Protein AF-A0A7S6S9G5-F1 (afdb_monomer_lite)

Secondary structure (DSSP, 8-state):
--HHHHHHHHHHHHTT-S--BHHHHHHHHHHTT-EEEE-SSSSEEEEE-TT---SSPPEEE--SSTTPBPPHHHHHHHHHHHHHTHHHHHHHT-

Sequence (94 aa):
MTEFEKFLKKLEDLTTSSNASCKEFTNLLIALGFQIENCGSAGHKIARHPAVSLIEYPNYNCGHNKGEAVKRPYIKKLYKFVKQHENAIKEHMK

Structure (mmCIF, N/CA/C/O backbone):
data_AF-A0A7S6S9G5-F1
#
_entry.id   AF-A0A7S6S9G5-F1
#
loop_
_atom_site.group_PDB
_atom_site.id
_atom_site.type_symbol
_atom_site.label_atom_id
_atom_site.label_alt_id
_atom_site.label_comp_id
_atom_site.label_asym_id
_atom_site.label_entity_id
_atom_site.label_seq_id
_atom_site.pdbx_PDB_ins_code
_atom_site.Cartn_x
_atom_site.Cartn_y
_atom_site.Cartn_z
_atom_site.occupancy
_atom_site.B_iso_or_equiv
_atom_site.auth_seq_id
_atom_site.auth_comp_id
_atom_site.auth_asym_id
_atom_site.auth_atom_id
_atom_site.pdbx_PDB_model_num
ATOM 1 N N . MET A 1 1 ? -3.362 3.296 19.447 1.00 68.62 1 MET A N 1
ATOM 2 C CA . MET A 1 1 ? -3.107 3.301 17.996 1.00 68.62 1 MET A CA 1
ATOM 3 C C . MET A 1 1 ? -3.227 1.873 17.491 1.00 68.62 1 MET A C 1
ATOM 5 O O . MET A 1 1 ? -2.434 1.032 17.913 1.00 68.62 1 MET A O 1
ATOM 9 N N . THR A 1 2 ? -4.253 1.591 16.693 1.00 89.69 2 THR A N 1
ATOM 10 C CA . THR A 1 2 ? -4.499 0.271 16.084 1.00 89.69 2 THR A CA 1
ATOM 11 C C . THR A 1 2 ? -3.408 -0.069 15.061 1.00 89.69 2 THR A C 1
ATOM 13 O O . THR A 1 2 ? -2.660 0.812 14.633 1.00 89.69 2 THR A O 1
ATOM 16 N N . GLU A 1 3 ? -3.281 -1.339 14.666 1.00 92.94 3 GLU A N 1
ATOM 17 C CA . GLU A 1 3 ? -2.328 -1.732 13.613 1.00 92.94 3 GLU A CA 1
ATOM 18 C C . GLU A 1 3 ? -2.616 -1.016 12.294 1.00 92.94 3 GLU A C 1
ATOM 20 O O . GLU A 1 3 ? -1.702 -0.461 11.683 1.00 92.94 3 GLU A O 1
ATOM 25 N N . PHE A 1 4 ? -3.896 -0.914 11.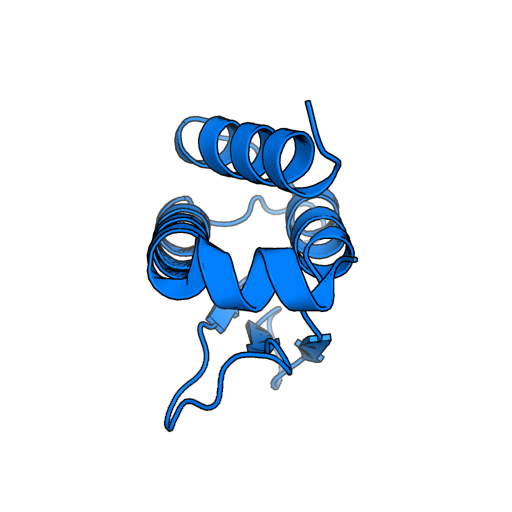927 1.00 93.94 4 PHE A N 1
ATOM 26 C CA . PHE A 1 4 ? -4.332 -0.130 10.778 1.00 93.94 4 PHE A CA 1
ATOM 27 C C . PHE A 1 4 ? -3.816 1.315 10.836 1.00 93.94 4 PHE A C 1
ATOM 29 O O . PHE A 1 4 ? -3.233 1.798 9.871 1.00 93.94 4 PHE A O 1
ATOM 36 N N . GLU A 1 5 ? -3.986 2.011 11.965 1.00 94.62 5 GLU A N 1
ATOM 37 C CA . GLU A 1 5 ? -3.540 3.405 12.110 1.00 94.62 5 GLU A CA 1
ATOM 38 C C . GLU A 1 5 ? -2.020 3.542 11.960 1.00 94.62 5 GLU A C 1
ATOM 40 O O . GLU A 1 5 ? -1.549 4.482 11.318 1.00 94.62 5 GLU A O 1
ATOM 45 N N . LYS A 1 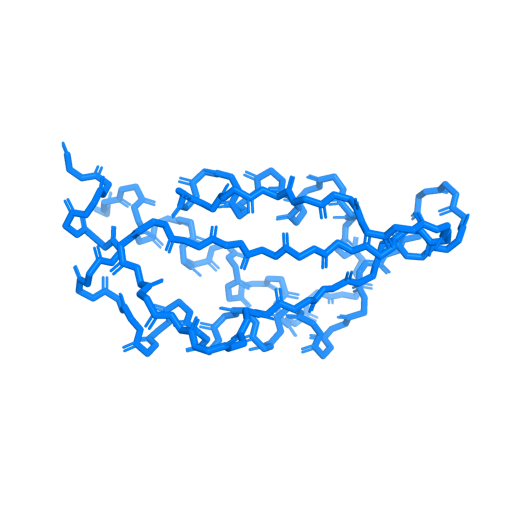6 ? -1.249 2.583 12.491 1.00 95.62 6 LYS A N 1
ATOM 46 C CA . LYS A 1 6 ? 0.213 2.552 12.332 1.00 95.62 6 LYS A CA 1
ATOM 47 C C . LYS A 1 6 ? 0.608 2.388 10.864 1.00 95.62 6 LYS A C 1
ATOM 49 O O . LYS A 1 6 ? 1.479 3.110 10.376 1.00 95.62 6 LYS A O 1
ATOM 54 N N . PHE A 1 7 ? -0.026 1.462 10.147 1.00 96.12 7 PHE A N 1
ATOM 55 C CA . PHE A 1 7 ? 0.288 1.224 8.739 1.00 96.12 7 PHE A CA 1
ATOM 56 C C . PHE A 1 7 ? -0.203 2.347 7.828 1.00 96.12 7 PHE A C 1
ATOM 58 O O . PHE A 1 7 ? 0.523 2.739 6.916 1.00 96.12 7 PHE A O 1
ATOM 65 N N . LEU A 1 8 ? -1.376 2.925 8.100 1.00 95.50 8 LEU A N 1
ATOM 66 C CA . LEU A 1 8 ? -1.875 4.089 7.374 1.00 95.50 8 LEU A CA 1
ATOM 67 C C . LEU A 1 8 ? -0.946 5.293 7.560 1.00 95.50 8 LEU A C 1
ATOM 69 O O . LEU A 1 8 ? -0.617 5.955 6.577 1.00 95.50 8 LEU A O 1
ATOM 73 N N . LYS A 1 9 ? -0.466 5.542 8.787 1.00 95.75 9 LYS A N 1
ATOM 74 C CA . LYS A 1 9 ? 0.523 6.595 9.052 1.00 95.75 9 LYS A CA 1
ATOM 75 C C . LYS A 1 9 ? 1.813 6.353 8.273 1.00 95.75 9 LYS A C 1
ATOM 77 O O . LYS A 1 9 ? 2.303 7.259 7.607 1.00 95.75 9 LYS A O 1
ATOM 82 N N . LYS A 1 10 ? 2.328 5.120 8.285 1.00 95.31 10 LYS A N 1
ATOM 83 C CA . LYS A 1 10 ? 3.525 4.774 7.511 1.00 95.31 10 LYS A CA 1
ATOM 84 C C . LYS A 1 10 ? 3.303 4.979 6.009 1.00 95.31 10 LYS A C 1
ATOM 86 O O . LYS A 1 10 ? 4.180 5.492 5.323 1.00 95.31 10 LYS A O 1
ATOM 91 N N . LEU A 1 11 ? 2.129 4.615 5.492 1.00 94.88 11 LEU A N 1
ATOM 92 C CA . LEU A 1 11 ? 1.782 4.788 4.081 1.00 94.88 11 LEU A CA 1
ATOM 93 C C . LEU A 1 11 ? 1.699 6.271 3.702 1.00 94.88 11 LEU A C 1
ATOM 95 O O . LEU A 1 11 ? 2.167 6.655 2.632 1.00 94.88 11 LEU A O 1
ATOM 99 N N . GLU A 1 12 ? 1.151 7.099 4.591 1.00 95.88 12 GLU A N 1
ATOM 100 C CA . GLU A 1 12 ? 1.145 8.556 4.471 1.00 95.88 12 GLU A CA 1
ATOM 101 C C . GLU A 1 12 ? 2.565 9.131 4.421 1.00 95.88 12 GLU A C 1
ATOM 103 O O . GLU A 1 12 ? 2.866 9.920 3.525 1.00 95.88 12 GLU A O 1
ATOM 108 N N . ASP A 1 13 ? 3.459 8.699 5.313 1.00 94.69 13 ASP A N 1
ATOM 109 C CA . ASP A 1 13 ? 4.851 9.172 5.355 1.00 94.69 13 ASP A CA 1
ATOM 110 C C . ASP A 1 13 ? 5.604 8.845 4.054 1.00 94.69 13 ASP A C 1
ATOM 112 O O . ASP A 1 13 ? 6.391 9.645 3.539 1.00 94.69 13 ASP A O 1
ATOM 116 N N . LEU A 1 14 ? 5.308 7.698 3.434 1.00 93.25 14 LEU A N 1
ATOM 117 C CA . LEU A 1 14 ? 5.878 7.345 2.132 1.00 93.25 14 LEU A CA 1
ATOM 118 C C . LEU A 1 14 ? 5.406 8.270 0.995 1.00 93.25 14 LEU A C 1
ATOM 120 O O . LEU A 1 14 ? 6.073 8.341 -0.038 1.00 93.25 14 LEU A O 1
ATOM 124 N N . THR A 1 15 ? 4.297 9.007 1.149 1.00 92.19 15 THR A N 1
ATOM 125 C CA . THR A 1 15 ? 3.818 9.937 0.106 1.00 92.19 15 THR A CA 1
ATOM 126 C C . THR A 1 15 ? 4.718 11.164 -0.072 1.00 92.19 15 THR A C 1
ATOM 128 O O . THR A 1 15 ? 4.677 11.802 -1.133 1.00 92.19 15 THR A O 1
ATOM 131 N N . THR A 1 16 ? 5.535 11.484 0.936 1.00 89.94 16 THR A N 1
ATOM 132 C CA . THR A 1 16 ? 6.497 12.597 0.936 1.00 89.94 16 THR A CA 1
ATOM 133 C C . THR A 1 16 ? 7.946 12.112 0.792 1.00 89.94 16 THR A C 1
ATOM 135 O O . THR A 1 16 ? 8.790 12.849 0.275 1.00 89.94 16 THR A O 1
ATOM 138 N N . SER A 1 17 ? 8.239 10.850 1.124 1.00 83.75 17 SER A N 1
ATOM 139 C CA . SER A 1 17 ? 9.554 10.226 0.912 1.00 83.75 17 SER A CA 1
ATOM 140 C C . SER A 1 17 ? 9.956 10.173 -0.570 1.00 83.75 17 SER A C 1
ATOM 142 O O . SER A 1 17 ? 9.123 9.985 -1.459 1.00 83.75 17 SER A O 1
ATOM 144 N N . SER A 1 18 ? 11.240 10.375 -0.875 1.00 73.12 18 SER A N 1
ATOM 145 C CA . SER A 1 18 ? 11.796 10.221 -2.232 1.00 73.12 18 SER A CA 1
ATOM 146 C C . SER A 1 18 ? 12.281 8.802 -2.538 1.00 73.12 18 SER A C 1
ATOM 148 O O . SER A 1 18 ? 12.499 8.490 -3.703 1.00 73.12 18 SER A O 1
ATOM 150 N N . ASN A 1 19 ? 12.446 7.950 -1.518 1.00 82.00 19 ASN A N 1
ATOM 151 C CA . ASN A 1 19 ? 13.279 6.743 -1.612 1.00 82.00 19 ASN A CA 1
ATOM 152 C C . ASN A 1 19 ? 12.553 5.466 -1.148 1.00 82.00 19 ASN A C 1
ATOM 154 O O . ASN A 1 19 ? 13.198 4.504 -0.737 1.00 82.00 19 ASN A O 1
ATOM 158 N N . ALA A 1 20 ? 11.218 5.449 -1.179 1.00 88.19 20 ALA A N 1
ATOM 159 C CA . ALA A 1 20 ? 10.437 4.282 -0.777 1.00 88.19 20 ALA A CA 1
ATOM 160 C C . ALA A 1 20 ? 10.797 3.070 -1.650 1.00 88.19 20 ALA A C 1
ATOM 162 O O . ALA A 1 20 ? 10.497 3.041 -2.847 1.00 88.19 20 ALA A O 1
ATOM 163 N N . SER A 1 21 ? 11.442 2.062 -1.064 1.00 90.12 21 SER A N 1
ATOM 164 C CA . SER A 1 21 ? 11.809 0.860 -1.815 1.00 90.12 21 SER A CA 1
ATOM 165 C C . SER A 1 21 ? 10.563 0.051 -2.184 1.00 90.12 21 SER A C 1
ATOM 167 O O . SER A 1 21 ? 9.597 -0.011 -1.419 1.00 90.12 21 SER A O 1
ATOM 169 N N . CYS A 1 22 ? 10.596 -0.646 -3.325 1.00 90.31 22 CYS A N 1
ATOM 170 C CA . CYS A 1 22 ? 9.518 -1.566 -3.701 1.00 90.31 22 CYS A CA 1
ATOM 171 C C . CYS A 1 22 ? 9.208 -2.594 -2.607 1.00 90.31 22 CYS A C 1
ATOM 173 O O . CYS A 1 22 ? 8.040 -2.886 -2.353 1.00 90.31 22 CYS A O 1
ATOM 175 N N . LYS A 1 23 ? 10.244 -3.131 -1.948 1.00 90.50 23 LYS A N 1
ATOM 176 C CA . LYS A 1 23 ? 10.088 -4.119 -0.875 1.00 90.50 23 LYS A CA 1
ATOM 177 C C . LYS A 1 23 ? 9.342 -3.523 0.315 1.00 90.50 23 LYS A C 1
ATOM 179 O O . LYS A 1 23 ? 8.387 -4.127 0.787 1.00 90.50 23 LYS A O 1
ATOM 184 N N . GLU A 1 24 ? 9.752 -2.343 0.773 1.00 92.06 24 GLU A N 1
ATOM 185 C CA . GLU A 1 24 ? 9.086 -1.663 1.885 1.00 92.06 24 GLU A CA 1
ATOM 186 C C . GLU A 1 24 ? 7.623 -1.365 1.561 1.00 92.06 24 GLU A C 1
ATOM 188 O O . GLU A 1 24 ? 6.740 -1.691 2.352 1.00 92.06 24 GLU A O 1
ATOM 193 N N . PHE A 1 25 ? 7.369 -0.794 0.384 1.00 93.38 25 PHE A N 1
ATOM 194 C CA . PHE A 1 25 ? 6.022 -0.441 -0.038 1.00 93.38 25 PHE A CA 1
ATOM 195 C C . PHE A 1 25 ? 5.124 -1.675 -0.178 1.00 93.38 25 PHE A C 1
ATOM 197 O O . PHE A 1 25 ? 4.019 -1.701 0.350 1.00 93.38 25 PHE A O 1
ATOM 204 N N . THR A 1 26 ? 5.623 -2.734 -0.818 1.00 93.94 26 THR A N 1
ATOM 205 C CA . THR A 1 26 ? 4.884 -3.993 -1.005 1.00 93.94 26 THR A CA 1
ATOM 206 C C . THR A 1 26 ? 4.571 -4.660 0.333 1.00 93.94 26 THR A C 1
ATOM 208 O O . THR A 1 26 ? 3.437 -5.070 0.556 1.00 93.94 26 THR A O 1
ATOM 211 N N . ASN A 1 27 ? 5.541 -4.721 1.249 1.00 94.94 27 ASN A N 1
ATOM 212 C CA . ASN A 1 27 ? 5.327 -5.298 2.576 1.00 94.94 27 ASN A CA 1
ATOM 213 C C . ASN A 1 27 ? 4.292 -4.507 3.382 1.00 94.94 27 ASN A C 1
ATOM 215 O O . ASN A 1 27 ? 3.500 -5.103 4.104 1.00 94.94 27 ASN A O 1
ATOM 219 N N . LEU A 1 28 ? 4.283 -3.178 3.251 1.00 96.06 28 LEU A N 1
ATOM 220 C CA . LEU A 1 28 ? 3.289 -2.337 3.908 1.00 96.06 28 LEU A CA 1
ATOM 221 C C . LEU A 1 28 ? 1.875 -2.588 3.371 1.00 96.06 28 LEU A C 1
ATOM 223 O O . LEU A 1 28 ? 0.937 -2.663 4.157 1.00 96.06 28 LEU A O 1
ATOM 227 N N . LEU A 1 29 ? 1.718 -2.751 2.055 1.00 96.38 29 LEU A N 1
ATOM 228 C CA . LEU A 1 29 ? 0.426 -3.105 1.462 1.00 96.38 29 LEU A CA 1
ATOM 229 C C . LEU A 1 29 ? -0.040 -4.489 1.930 1.00 96.38 29 LEU A C 1
ATOM 231 O O . LEU A 1 29 ? -1.194 -4.642 2.308 1.00 96.38 29 LEU A O 1
ATOM 235 N N . ILE A 1 30 ? 0.850 -5.481 1.980 1.00 96.25 30 ILE A N 1
ATOM 236 C CA . ILE A 1 30 ? 0.510 -6.815 2.499 1.00 96.25 30 ILE A CA 1
ATOM 237 C C . ILE A 1 30 ? 0.064 -6.734 3.965 1.00 96.25 30 ILE A C 1
ATOM 239 O O . ILE A 1 30 ? -0.935 -7.344 4.334 1.00 96.25 30 ILE A O 1
ATOM 243 N N . ALA A 1 31 ? 0.748 -5.935 4.789 1.00 96.00 31 ALA A N 1
ATOM 244 C CA . ALA A 1 31 ? 0.370 -5.716 6.187 1.00 96.00 31 ALA A CA 1
ATOM 245 C C . ALA A 1 31 ? -0.990 -5.007 6.346 1.00 96.00 31 ALA A C 1
ATOM 247 O O . ALA A 1 31 ? -1.665 -5.191 7.352 1.00 96.00 31 ALA A O 1
ATOM 248 N N . LEU A 1 32 ? -1.408 -4.231 5.342 1.00 95.44 32 LEU A N 1
ATOM 249 C CA . LEU A 1 32 ? -2.745 -3.640 5.240 1.00 95.44 32 LEU A CA 1
ATOM 250 C C . LEU A 1 32 ? -3.798 -4.607 4.670 1.00 95.44 32 LEU A C 1
ATOM 252 O O . LEU A 1 32 ? -4.909 -4.170 4.406 1.00 95.44 32 LEU A O 1
ATOM 256 N N . GLY A 1 33 ? -3.465 -5.882 4.441 1.00 95.19 33 GLY A N 1
ATOM 257 C CA . GLY A 1 33 ? -4.395 -6.893 3.925 1.00 95.19 33 GLY A CA 1
ATOM 258 C C . GLY A 1 33 ? -4.475 -6.978 2.398 1.00 95.19 33 GLY A C 1
ATOM 259 O O . GLY A 1 33 ? -5.332 -7.684 1.864 1.00 95.19 33 GLY A O 1
ATOM 260 N N . PHE A 1 34 ? -3.597 -6.290 1.661 1.00 96.19 34 PHE A N 1
ATOM 261 C CA . PHE A 1 34 ? -3.582 -6.399 0.202 1.00 96.19 34 PHE A CA 1
ATOM 262 C C . PHE A 1 34 ? -2.930 -7.699 -0.277 1.00 96.19 34 PHE A C 1
ATOM 264 O O . PHE A 1 34 ? -1.860 -8.105 0.174 1.00 96.19 34 PHE A O 1
ATOM 271 N N . GLN A 1 35 ? -3.529 -8.279 -1.307 1.00 95.06 35 GLN A N 1
ATOM 272 C CA . GLN A 1 35 ? -2.949 -9.311 -2.147 1.00 95.06 35 GLN A CA 1
ATOM 273 C C . GLN A 1 35 ? -2.228 -8.647 -3.321 1.00 95.06 35 GLN A C 1
ATOM 275 O O . GLN A 1 35 ? -2.797 -7.810 -4.028 1.00 95.06 35 GLN A O 1
ATOM 280 N N . ILE A 1 36 ? -0.959 -9.001 -3.515 1.00 94.62 36 ILE A N 1
ATOM 281 C CA . ILE A 1 36 ? -0.101 -8.393 -4.533 1.00 94.62 36 ILE A CA 1
ATOM 282 C C . ILE A 1 36 ? 0.150 -9.395 -5.650 1.00 94.62 36 ILE A C 1
ATOM 284 O O . ILE A 1 36 ? 0.799 -10.419 -5.446 1.00 94.62 36 ILE A O 1
ATOM 288 N N . GLU A 1 37 ? -0.311 -9.060 -6.846 1.00 92.31 37 GLU A N 1
ATOM 289 C CA . GLU A 1 37 ? -0.120 -9.870 -8.044 1.00 92.31 37 GLU A CA 1
ATOM 290 C C . GLU A 1 37 ? 0.946 -9.247 -8.938 1.00 92.31 37 GLU A C 1
ATOM 292 O O . GLU A 1 37 ? 0.944 -8.039 -9.169 1.00 92.31 37 GLU A O 1
ATOM 297 N N . ASN A 1 38 ? 1.865 -10.067 -9.451 1.00 88.56 38 ASN A N 1
ATOM 298 C CA . ASN A 1 38 ? 2.832 -9.633 -10.457 1.00 88.56 38 ASN A CA 1
ATOM 299 C C . ASN A 1 38 ? 2.193 -9.756 -11.839 1.00 88.56 38 ASN A C 1
ATOM 301 O O . ASN A 1 38 ? 1.784 -10.848 -12.231 1.00 88.56 38 ASN A O 1
ATOM 305 N N . CYS A 1 39 ? 2.130 -8.654 -12.582 1.00 81.69 39 CYS A N 1
ATOM 306 C CA . CYS A 1 39 ? 1.473 -8.624 -13.883 1.00 81.69 39 CYS A CA 1
ATOM 307 C C . CYS A 1 39 ? 2.497 -8.334 -14.974 1.00 81.69 39 CYS A C 1
ATOM 309 O O . CYS A 1 39 ? 2.893 -7.190 -15.173 1.00 81.69 39 CYS A O 1
ATOM 311 N N . GLY A 1 40 ? 2.903 -9.382 -15.690 1.00 69.50 40 GLY A N 1
ATOM 312 C CA . GLY A 1 40 ? 3.809 -9.273 -16.829 1.00 69.50 40 GLY A CA 1
ATOM 313 C C . GLY A 1 40 ? 5.272 -9.034 -16.451 1.00 69.50 40 GLY A C 1
ATOM 314 O O . GLY A 1 40 ? 5.723 -9.308 -15.338 1.00 69.50 40 GLY A O 1
ATOM 315 N N . SER A 1 41 ? 6.030 -8.554 -17.430 1.00 70.44 41 SER A N 1
ATOM 316 C CA . SER A 1 41 ? 7.440 -8.193 -17.314 1.00 70.44 41 SER A CA 1
ATOM 317 C C . SER A 1 41 ? 7.607 -6.768 -16.763 1.00 70.44 41 SER A C 1
ATOM 319 O O . SER A 1 41 ? 6.692 -5.950 -16.799 1.00 70.44 41 SER A O 1
ATOM 321 N N . ALA A 1 42 ? 8.803 -6.455 -16.255 1.00 78.38 42 ALA A N 1
ATOM 322 C CA . ALA A 1 42 ? 9.201 -5.087 -15.897 1.00 78.38 42 ALA A CA 1
ATOM 323 C C . ALA A 1 42 ? 8.567 -4.494 -14.609 1.00 78.38 42 ALA A C 1
ATOM 325 O O . ALA A 1 42 ? 8.312 -3.296 -14.505 1.00 78.38 42 ALA A O 1
ATOM 326 N N . GLY A 1 43 ? 8.338 -5.325 -13.585 1.00 83.56 43 GLY A N 1
ATOM 327 C CA . GLY A 1 43 ? 8.097 -4.842 -12.213 1.00 83.56 43 GLY A CA 1
ATOM 328 C C . GLY A 1 43 ? 6.693 -4.295 -11.927 1.00 83.56 43 GLY A C 1
ATOM 329 O O . GLY A 1 43 ? 6.478 -3.712 -10.859 1.00 83.56 43 GLY A O 1
ATOM 330 N N . HIS A 1 44 ? 5.739 -4.490 -12.840 1.00 90.00 44 HIS A N 1
ATOM 331 C CA . HIS A 1 44 ? 4.333 -4.133 -12.656 1.00 90.00 44 HIS A CA 1
ATOM 332 C C . HIS A 1 44 ? 3.620 -5.059 -11.664 1.00 90.00 44 HIS A C 1
ATOM 334 O O . HIS A 1 44 ? 3.775 -6.283 -11.689 1.00 90.00 44 HIS A O 1
ATOM 340 N N . LYS A 1 45 ? 2.814 -4.454 -10.790 1.00 92.19 45 LYS A N 1
ATOM 341 C CA . LYS A 1 45 ? 2.063 -5.132 -9.736 1.00 92.19 45 LYS A CA 1
ATOM 342 C C . LYS A 1 45 ? 0.644 -4.587 -9.635 1.00 92.19 45 LYS A C 1
ATOM 344 O O . LYS A 1 45 ? 0.429 -3.385 -9.804 1.00 92.19 45 LYS A O 1
ATOM 349 N N . ILE A 1 46 ? -0.309 -5.454 -9.315 1.00 93.25 46 ILE A N 1
ATOM 350 C CA . ILE A 1 46 ? -1.680 -5.083 -8.951 1.00 93.25 46 ILE A CA 1
ATOM 351 C C . ILE A 1 46 ? -1.861 -5.336 -7.457 1.00 93.25 46 ILE A C 1
ATOM 353 O O . ILE A 1 46 ? -1.484 -6.393 -6.957 1.00 93.25 46 ILE A O 1
ATOM 357 N N . ALA A 1 47 ? -2.426 -4.360 -6.748 1.00 94.69 47 ALA A N 1
ATOM 358 C CA . ALA A 1 47 ? -2.768 -4.465 -5.338 1.00 94.69 47 ALA A CA 1
ATOM 359 C C . ALA A 1 47 ? -4.283 -4.648 -5.194 1.00 94.69 47 ALA A C 1
ATOM 361 O O . ALA A 1 47 ? -5.057 -3.713 -5.410 1.00 94.69 47 ALA A O 1
ATOM 362 N N . ARG A 1 48 ? -4.706 -5.860 -4.831 1.00 94.81 48 ARG A N 1
ATOM 363 C CA . ARG A 1 48 ? -6.108 -6.214 -4.579 1.00 94.81 48 ARG A CA 1
ATOM 364 C C . ARG A 1 48 ? -6.369 -6.237 -3.084 1.00 94.81 48 ARG A C 1
ATOM 366 O O . ARG A 1 48 ? -5.521 -6.701 -2.336 1.00 94.81 48 ARG A O 1
ATOM 373 N N . HIS A 1 49 ? -7.524 -5.760 -2.642 1.00 94.38 49 HIS A N 1
ATOM 374 C CA . HIS A 1 49 ? -7.925 -5.874 -1.242 1.00 94.38 49 HIS A CA 1
ATOM 375 C C . HIS A 1 49 ? -9.236 -6.664 -1.165 1.00 94.38 49 HIS A C 1
ATOM 377 O O . HIS A 1 49 ? -10.210 -6.224 -1.773 1.00 94.38 49 HIS A O 1
ATOM 383 N N . PRO A 1 50 ? -9.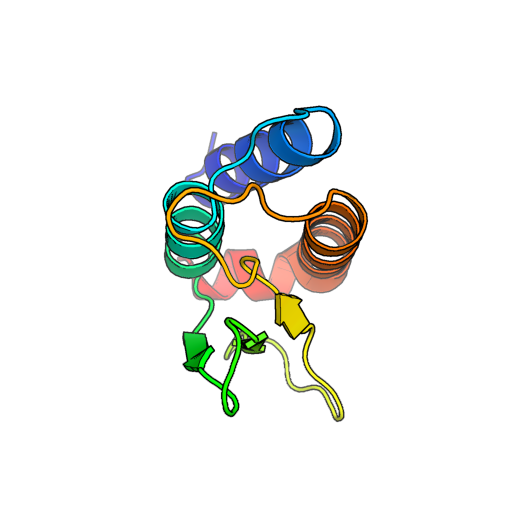307 -7.794 -0.439 1.00 93.50 50 PRO A N 1
ATOM 384 C CA . PRO A 1 50 ? -10.485 -8.670 -0.440 1.00 93.50 50 PRO A CA 1
ATOM 385 C C . PRO A 1 50 ? -11.739 -7.992 0.130 1.00 93.50 50 PRO A C 1
ATOM 387 O O . PRO A 1 50 ? -12.847 -8.276 -0.307 1.00 93.50 50 PRO A O 1
ATOM 390 N N . ALA A 1 51 ? -11.569 -7.040 1.052 1.00 91.56 51 ALA A N 1
ATOM 391 C CA . ALA A 1 51 ? -12.677 -6.249 1.599 1.00 91.56 51 ALA A CA 1
ATOM 392 C C . ALA A 1 51 ? -13.245 -5.189 0.634 1.00 91.56 51 ALA A C 1
ATOM 394 O O . ALA A 1 51 ? -14.195 -4.492 0.982 1.00 91.56 51 ALA A O 1
ATOM 395 N N . VAL A 1 52 ? -12.650 -5.012 -0.551 1.00 90.19 52 VAL A N 1
ATOM 396 C CA . VAL A 1 52 ? -13.089 -4.015 -1.532 1.00 90.19 52 VAL A CA 1
ATOM 397 C C . VAL A 1 52 ? -13.268 -4.691 -2.887 1.00 90.19 52 VAL A C 1
ATOM 399 O O 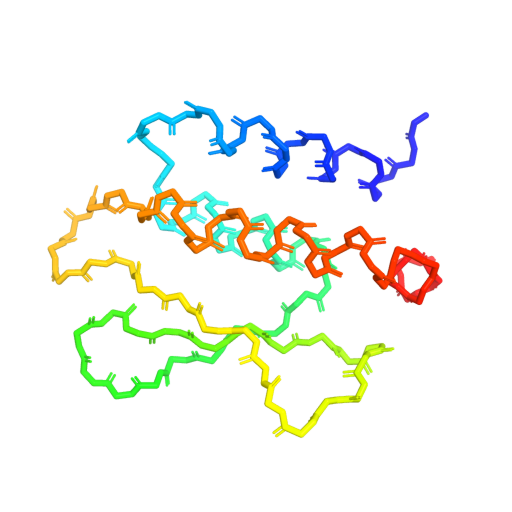. VAL A 1 52 ? -12.304 -5.120 -3.520 1.00 90.19 52 VAL A O 1
ATOM 402 N N . SER A 1 53 ? -14.511 -4.759 -3.357 1.00 88.00 53 SER A N 1
ATOM 403 C CA . SER A 1 53 ? -14.818 -5.212 -4.713 1.00 88.00 53 SER A CA 1
ATOM 404 C C . SER A 1 53 ? -14.765 -4.019 -5.664 1.00 88.00 53 SER A C 1
ATOM 406 O O . SER A 1 53 ? -15.550 -3.082 -5.523 1.00 88.00 53 SER A O 1
ATOM 408 N N . LEU A 1 54 ? -13.817 -4.031 -6.602 1.00 83.69 54 LEU A N 1
ATOM 409 C CA . LEU A 1 54 ? -13.699 -3.024 -7.654 1.00 83.69 54 LEU A CA 1
ATOM 410 C C . LEU A 1 54 ? -13.658 -3.681 -9.029 1.00 83.69 54 LEU A C 1
ATOM 412 O O . LEU A 1 54 ? -13.136 -4.781 -9.189 1.00 83.69 54 LEU A O 1
ATOM 416 N N . ILE A 1 55 ? -14.137 -2.939 -10.027 1.00 76.56 55 ILE A N 1
ATOM 417 C CA . ILE A 1 55 ? -13.977 -3.284 -11.445 1.00 76.56 55 ILE A CA 1
ATOM 418 C C . ILE A 1 55 ? -12.492 -3.201 -11.841 1.00 76.56 55 ILE A C 1
ATOM 420 O O . ILE A 1 55 ? -11.996 -4.056 -12.568 1.00 76.56 55 ILE A O 1
ATOM 424 N N . GLU A 1 56 ? -11.759 -2.215 -11.309 1.00 78.69 56 GLU A N 1
ATOM 425 C CA . GLU A 1 56 ? -10.322 -2.044 -11.535 1.00 78.69 56 GLU A CA 1
ATOM 426 C C . GLU A 1 56 ? -9.573 -1.781 -10.226 1.00 78.69 56 GLU A C 1
ATOM 428 O O . GLU A 1 56 ? -9.891 -0.858 -9.476 1.00 78.69 56 GLU A O 1
ATOM 433 N N . TYR A 1 57 ? -8.532 -2.572 -9.971 1.00 87.50 57 TYR A N 1
ATOM 434 C CA . TYR A 1 57 ? -7.693 -2.441 -8.781 1.00 87.50 57 TYR A CA 1
ATOM 435 C C . TYR A 1 57 ? -6.486 -1.519 -9.014 1.00 87.50 57 TYR A C 1
ATOM 437 O O . TYR A 1 57 ? -5.961 -1.429 -10.130 1.00 87.50 57 TYR A O 1
ATOM 445 N N . PRO A 1 58 ? -5.990 -0.831 -7.968 1.00 89.25 58 PRO A N 1
ATOM 446 C CA . PRO A 1 58 ? -4.804 0.002 -8.085 1.00 89.25 58 PRO A CA 1
ATOM 447 C C . PRO A 1 58 ? -3.572 -0.829 -8.469 1.00 89.25 58 PRO A C 1
ATOM 449 O O . PRO A 1 58 ? -3.233 -1.826 -7.835 1.00 89.25 58 PRO A O 1
ATOM 452 N N . ASN A 1 59 ? -2.866 -0.373 -9.500 1.00 91.56 59 ASN A N 1
ATOM 453 C CA . ASN A 1 59 ? -1.569 -0.897 -9.903 1.00 91.56 59 ASN A CA 1
ATOM 454 C C . ASN A 1 59 ? -0.426 0.010 -9.430 1.00 91.56 59 ASN A C 1
ATOM 456 O O . ASN A 1 59 ? -0.611 1.199 -9.150 1.00 91.56 59 ASN A O 1
ATOM 460 N N . TYR A 1 60 ? 0.766 -0.568 -9.353 1.00 92.25 60 TYR A N 1
ATOM 461 C CA . TYR A 1 60 ? 2.012 0.153 -9.147 1.00 92.25 60 TYR A CA 1
ATOM 462 C C . TYR A 1 60 ? 3.158 -0.544 -9.871 1.00 92.25 60 TYR A C 1
ATOM 464 O O . TYR A 1 60 ? 3.065 -1.715 -10.232 1.00 92.25 60 TYR A O 1
ATOM 472 N N . ASN A 1 61 ? 4.240 0.187 -10.124 1.00 89.75 61 ASN A N 1
ATOM 473 C CA . ASN A 1 61 ? 5.437 -0.366 -10.743 1.00 89.75 61 ASN A CA 1
ATOM 474 C C . ASN A 1 61 ? 6.635 -0.145 -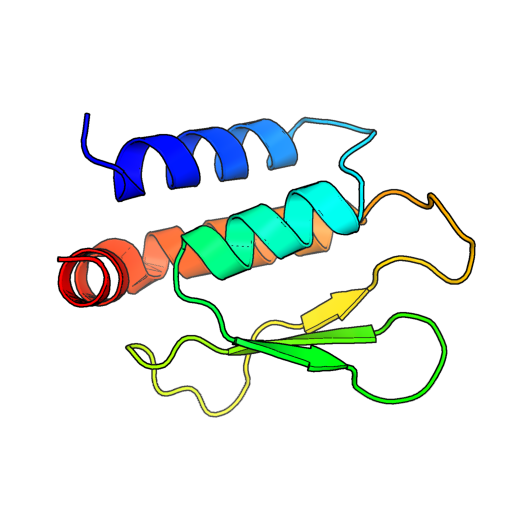9.808 1.00 89.75 61 ASN A C 1
ATOM 476 O O . ASN A 1 61 ? 6.820 0.947 -9.262 1.00 89.75 61 ASN A O 1
ATOM 480 N N . CYS A 1 62 ? 7.408 -1.208 -9.612 1.00 86.50 62 CYS A N 1
ATOM 481 C CA . CYS A 1 62 ? 8.594 -1.259 -8.766 1.00 86.50 62 CYS A CA 1
ATOM 482 C C . CYS A 1 62 ? 9.908 -0.894 -9.471 1.00 86.50 62 CYS A C 1
ATOM 484 O O . CYS A 1 62 ? 10.978 -1.141 -8.922 1.00 86.50 62 CYS A O 1
ATOM 486 N N . GLY A 1 63 ? 9.822 -0.320 -10.666 1.00 76.06 63 GLY A N 1
ATOM 487 C CA . GLY A 1 63 ? 10.949 -0.089 -11.550 1.00 76.06 63 GLY A CA 1
ATOM 488 C C . GLY A 1 63 ? 11.398 -1.352 -12.279 1.00 76.06 63 GLY A C 1
ATOM 489 O O . GLY A 1 63 ? 10.962 -2.470 -11.991 1.00 76.06 63 GLY A O 1
ATOM 490 N N . HIS A 1 64 ? 12.290 -1.158 -13.246 1.00 71.56 64 HIS A N 1
ATOM 491 C CA . HIS A 1 64 ? 12.903 -2.257 -13.998 1.00 71.56 64 HIS A CA 1
ATOM 492 C C . HIS A 1 64 ? 14.191 -2.736 -13.326 1.00 71.56 64 HIS A C 1
ATOM 494 O O . HIS A 1 64 ? 14.587 -3.889 -13.492 1.00 71.56 64 HIS A O 1
ATOM 500 N N . ASN A 1 65 ? 14.833 -1.858 -12.551 1.00 71.12 65 ASN A N 1
ATOM 501 C CA . ASN A 1 65 ? 16.114 -2.134 -11.923 1.00 71.12 65 ASN A CA 1
ATOM 502 C C . ASN A 1 65 ? 15.948 -2.559 -10.462 1.00 71.12 65 ASN A C 1
ATOM 504 O O . ASN A 1 65 ? 15.081 -2.083 -9.725 1.00 71.12 65 ASN A O 1
ATOM 508 N N . LYS A 1 66 ? 16.835 -3.447 -10.006 1.00 66.00 66 LYS A N 1
ATOM 509 C CA . LYS A 1 66 ? 16.878 -3.872 -8.605 1.00 66.00 66 LYS A CA 1
ATOM 510 C C . LYS A 1 66 ? 17.175 -2.665 -7.707 1.00 66.00 66 LYS A C 1
ATOM 512 O O . LYS A 1 66 ? 18.203 -2.020 -7.863 1.00 66.00 66 LYS A O 1
ATOM 517 N N . GLY A 1 67 ? 16.297 -2.407 -6.739 1.00 67.62 67 GLY A N 1
ATOM 518 C CA . GLY A 1 67 ? 16.457 -1.311 -5.775 1.00 67.62 67 GLY A CA 1
ATOM 519 C C . GLY A 1 67 ? 15.858 0.025 -6.215 1.00 67.62 67 GLY A C 1
ATOM 520 O O . GLY A 1 67 ? 15.987 1.002 -5.483 1.00 67.62 67 GLY A O 1
ATOM 521 N N . GLU A 1 68 ? 15.178 0.075 -7.363 1.00 79.94 68 GLU A N 1
ATOM 522 C CA . GLU A 1 68 ? 14.476 1.278 -7.800 1.00 79.94 68 GLU A CA 1
ATOM 523 C C . GLU A 1 68 ? 13.335 1.632 -6.828 1.00 79.94 68 GLU A C 1
ATOM 525 O O . GLU A 1 68 ? 12.620 0.769 -6.297 1.00 79.94 68 GLU A O 1
ATOM 530 N N . ALA A 1 69 ? 13.203 2.927 -6.543 1.00 87.88 69 ALA A N 1
ATOM 531 C CA . ALA A 1 69 ? 12.168 3.433 -5.659 1.00 87.88 69 ALA A CA 1
ATOM 532 C C . ALA A 1 69 ? 10.806 3.419 -6.362 1.00 87.88 69 ALA A C 1
ATOM 534 O O . ALA A 1 69 ? 10.688 3.705 -7.556 1.00 87.88 69 ALA A O 1
ATOM 535 N N . VAL A 1 70 ? 9.747 3.144 -5.604 1.00 90.31 70 VAL A N 1
ATOM 536 C CA . VAL A 1 70 ? 8.381 3.255 -6.120 1.00 90.31 70 VAL A CA 1
ATOM 537 C C . VAL A 1 70 ? 8.082 4.722 -6.385 1.00 90.31 70 VAL A C 1
ATOM 539 O O . VAL A 1 70 ? 8.240 5.581 -5.515 1.00 90.31 70 VAL A O 1
ATOM 542 N N . LYS A 1 71 ? 7.599 5.024 -7.593 1.00 89.88 71 LYS A N 1
ATOM 543 C CA . LYS A 1 71 ? 7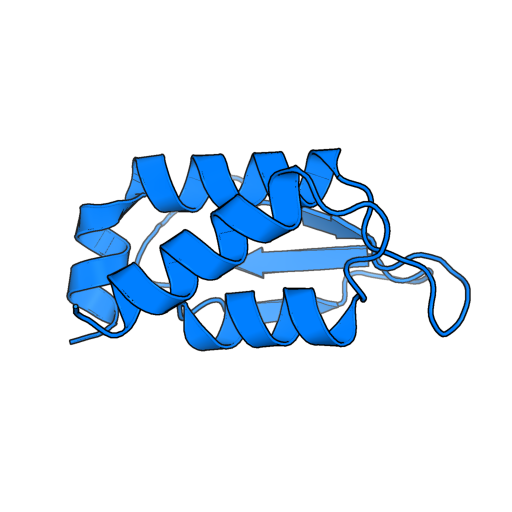.235 6.398 -7.946 1.00 89.88 71 LYS A CA 1
ATOM 544 C C . LYS A 1 71 ? 6.118 6.898 -7.023 1.00 89.88 71 LYS A C 1
ATOM 546 O O . LYS A 1 71 ? 5.064 6.270 -6.904 1.00 89.88 71 LYS A O 1
ATOM 551 N N . ARG A 1 72 ? 6.312 8.089 -6.448 1.00 91.25 72 ARG A N 1
ATOM 552 C CA . ARG A 1 72 ? 5.365 8.763 -5.536 1.00 91.25 72 ARG A CA 1
ATOM 553 C C . ARG A 1 72 ? 3.896 8.771 -5.996 1.00 91.25 72 ARG A C 1
ATOM 555 O O . ARG A 1 72 ? 3.032 8.614 -5.133 1.00 91.25 72 ARG A O 1
ATOM 562 N N . PRO A 1 73 ? 3.557 8.933 -7.295 1.00 92.56 73 PRO A N 1
ATOM 563 C CA . PRO A 1 73 ? 2.164 8.875 -7.741 1.00 92.56 73 PRO A CA 1
ATOM 564 C C . PRO A 1 73 ? 1.453 7.565 -7.378 1.00 92.56 73 PRO A C 1
ATOM 566 O O . PRO A 1 73 ? 0.287 7.606 -6.992 1.00 92.56 73 PRO A O 1
ATOM 569 N N . TYR A 1 74 ? 2.150 6.424 -7.420 1.00 93.12 74 TYR A N 1
ATOM 570 C CA . TYR A 1 74 ? 1.575 5.133 -7.035 1.00 93.12 74 TYR A CA 1
ATOM 571 C C . TYR A 1 74 ? 1.286 5.059 -5.537 1.00 93.12 74 TYR A C 1
ATOM 573 O O . TYR A 1 74 ? 0.211 4.623 -5.133 1.00 93.12 74 TYR A O 1
ATOM 581 N N . ILE A 1 75 ? 2.214 5.558 -4.719 1.00 94.38 75 ILE A N 1
ATOM 582 C CA . ILE A 1 75 ? 2.061 5.612 -3.262 1.00 94.38 75 ILE A CA 1
ATOM 583 C C . ILE A 1 75 ? 0.861 6.492 -2.900 1.00 94.38 75 ILE A C 1
ATOM 585 O O . ILE A 1 75 ? -0.009 6.072 -2.144 1.00 94.38 75 ILE A O 1
ATOM 589 N N . LYS A 1 76 ? 0.748 7.680 -3.511 1.00 94.81 76 LYS A N 1
ATOM 590 C CA . LYS A 1 76 ? -0.393 8.588 -3.309 1.00 94.81 76 LYS A CA 1
ATOM 591 C C . LYS A 1 76 ? -1.719 7.976 -3.759 1.00 94.81 76 LYS A C 1
ATOM 593 O O . LYS A 1 76 ? -2.725 8.165 -3.079 1.00 94.81 76 LYS A O 1
ATOM 598 N N . LYS A 1 77 ? -1.736 7.255 -4.885 1.00 94.75 77 LYS A N 1
ATOM 599 C CA . LYS A 1 77 ? -2.927 6.542 -5.374 1.00 94.75 77 LYS A CA 1
ATOM 600 C C . LYS A 1 77 ? -3.396 5.506 -4.351 1.00 94.75 77 LYS A C 1
ATOM 602 O O . LYS A 1 77 ? -4.572 5.499 -4.000 1.00 94.75 77 LYS A O 1
ATOM 607 N N . LEU A 1 78 ? -2.481 4.687 -3.834 1.00 95.25 78 LEU A N 1
ATOM 608 C CA . LEU A 1 78 ? -2.803 3.656 -2.846 1.00 95.25 78 LEU A CA 1
ATOM 609 C C . LEU A 1 78 ? -3.163 4.233 -1.473 1.00 95.25 78 LEU A C 1
ATOM 611 O O . LEU A 1 78 ? -4.123 3.773 -0.870 1.00 95.25 78 LEU A O 1
ATOM 615 N N . TYR A 1 79 ? -2.494 5.292 -1.015 1.00 96.00 79 TYR A N 1
ATOM 616 C CA . TYR A 1 79 ? -2.896 6.016 0.196 1.00 96.00 79 TYR A CA 1
ATOM 617 C C . TYR A 1 79 ? -4.338 6.533 0.103 1.00 96.00 79 TYR A C 1
ATOM 619 O O . TYR A 1 79 ? -5.139 6.306 1.009 1.00 96.00 79 TYR A O 1
ATOM 627 N N . LYS A 1 80 ? -4.700 7.175 -1.018 1.00 95.62 80 LYS A N 1
ATOM 628 C CA . LYS A 1 80 ? -6.075 7.645 -1.253 1.00 95.62 80 LYS A CA 1
ATOM 629 C C . LYS A 1 80 ? -7.079 6.496 -1.251 1.00 95.62 80 LYS A C 1
ATOM 631 O O . LYS A 1 80 ? -8.127 6.630 -0.630 1.00 95.62 80 LYS A O 1
ATOM 636 N N . PHE A 1 81 ? -6.744 5.378 -1.895 1.00 95.44 81 PHE A N 1
ATOM 637 C CA . PHE A 1 81 ? -7.577 4.177 -1.886 1.00 95.44 81 PHE A CA 1
ATOM 638 C C . PHE A 1 81 ? -7.815 3.670 -0.454 1.00 95.44 81 PHE A C 1
ATOM 640 O O . PHE A 1 81 ? -8.960 3.445 -0.070 1.00 95.44 81 PHE A O 1
ATOM 647 N N . VAL A 1 82 ? -6.761 3.555 0.363 1.00 95.38 82 VAL A N 1
ATOM 648 C CA . VAL A 1 82 ? -6.892 3.084 1.751 1.00 95.38 82 VAL A CA 1
ATOM 649 C C . VAL A 1 82 ? -7.753 4.036 2.580 1.00 95.38 82 VAL A C 1
ATOM 651 O O . VAL A 1 82 ? -8.612 3.571 3.319 1.00 95.38 82 VAL A O 1
ATOM 654 N N . LYS A 1 83 ? -7.592 5.359 2.426 1.00 95.44 83 LYS A N 1
ATOM 655 C CA . LYS A 1 83 ? -8.456 6.341 3.107 1.00 95.44 83 LYS A CA 1
ATOM 656 C C . LYS A 1 83 ? -9.914 6.258 2.661 1.00 95.44 83 LYS A C 1
ATOM 658 O O . LYS A 1 83 ? -10.811 6.378 3.486 1.00 95.44 83 LYS A O 1
ATOM 663 N N . GLN A 1 84 ? -10.157 6.071 1.367 1.00 95.38 84 GLN A N 1
ATOM 664 C CA . GLN A 1 84 ? -11.509 5.974 0.820 1.00 95.38 84 GLN A CA 1
ATOM 665 C C . GLN A 1 84 ? -12.253 4.735 1.340 1.00 95.38 84 GLN A C 1
ATOM 667 O O . GLN A 1 84 ? -13.457 4.797 1.571 1.00 95.38 84 GLN A O 1
ATOM 672 N N . HIS A 1 85 ? -11.538 3.628 1.551 1.00 95.00 85 HIS A N 1
ATOM 673 C CA . HIS A 1 85 ? -12.098 2.353 2.008 1.00 95.00 85 HIS A CA 1
ATOM 674 C C . HIS A 1 85 ? -11.712 2.012 3.454 1.00 95.00 85 HIS A C 1
ATOM 676 O O . HIS A 1 85 ? -11.718 0.845 3.843 1.00 95.00 85 HIS A O 1
ATOM 682 N N . GLU A 1 86 ? -11.399 3.031 4.256 1.00 94.06 86 GLU A N 1
ATOM 683 C CA . GLU A 1 86 ? -10.824 2.889 5.594 1.00 94.06 86 GLU A CA 1
ATOM 684 C C . GLU A 1 86 ? -11.645 1.955 6.488 1.00 94.06 86 GLU A C 1
ATOM 686 O O . GLU A 1 86 ? -11.080 1.058 7.103 1.00 94.06 86 GLU A O 1
ATOM 691 N N . ASN A 1 87 ? -12.971 2.105 6.518 1.00 93.69 87 ASN A N 1
ATOM 692 C CA . ASN A 1 87 ? -13.832 1.276 7.364 1.00 93.69 87 ASN A CA 1
ATOM 693 C C . ASN A 1 87 ? -13.799 -0.206 6.963 1.00 93.69 87 ASN A C 1
ATOM 695 O O . ASN A 1 87 ? -13.638 -1.061 7.828 1.00 93.69 87 ASN A O 1
ATOM 699 N N . ALA A 1 88 ? -13.889 -0.503 5.664 1.00 94.00 88 ALA A N 1
ATOM 700 C CA . ALA A 1 88 ? -13.881 -1.876 5.158 1.00 94.00 88 ALA A CA 1
ATOM 701 C C . ALA A 1 88 ? -12.527 -2.563 5.399 1.00 94.00 88 ALA A C 1
ATOM 703 O O . ALA A 1 88 ? -12.471 -3.722 5.805 1.00 94.00 88 ALA A O 1
ATOM 704 N N . ILE A 1 89 ? -11.426 -1.835 5.192 1.00 94.12 89 ILE A N 1
ATOM 705 C CA . ILE A 1 89 ? -10.075 -2.347 5.450 1.00 94.12 89 ILE A CA 1
ATOM 706 C C . ILE A 1 89 ? -9.865 -2.546 6.955 1.00 94.12 89 ILE A C 1
ATOM 708 O O . ILE A 1 89 ? -9.408 -3.606 7.371 1.00 94.12 89 ILE A O 1
ATOM 712 N N . LYS A 1 90 ? -10.257 -1.571 7.787 1.00 93.50 90 LYS A N 1
ATOM 713 C CA . LYS A 1 90 ? -10.195 -1.683 9.252 1.00 93.50 90 LYS A CA 1
ATOM 714 C C . LYS A 1 90 ? -10.960 -2.892 9.772 1.00 93.50 90 LYS A C 1
ATOM 716 O O . LYS A 1 90 ? -10.478 -3.537 10.690 1.00 93.50 90 LYS A O 1
ATOM 721 N N . GLU A 1 91 ? -12.147 -3.165 9.238 1.00 93.00 91 GLU A N 1
ATOM 722 C CA . GLU A 1 91 ? -12.963 -4.310 9.645 1.00 93.00 91 GLU A CA 1
ATOM 723 C C . GLU A 1 91 ? -12.320 -5.641 9.253 1.00 93.00 91 GLU A C 1
ATOM 725 O O . GLU A 1 91 ? -12.302 -6.559 10.062 1.00 93.00 91 GLU A O 1
ATOM 730 N N . HIS A 1 92 ? -11.720 -5.718 8.064 1.00 92.56 92 HIS A N 1
ATOM 731 C CA . HIS A 1 92 ? -11.013 -6.910 7.593 1.00 92.56 92 HIS A CA 1
ATOM 732 C C . HIS A 1 92 ? -9.738 -7.235 8.384 1.00 92.56 92 HIS A C 1
ATOM 734 O O . HIS A 1 92 ? -9.316 -8.385 8.420 1.00 92.56 92 HIS A O 1
ATOM 740 N N . MET A 1 93 ? -9.110 -6.222 8.983 1.00 88.81 93 MET A N 1
ATOM 741 C CA . MET A 1 93 ? -7.894 -6.373 9.785 1.00 88.81 93 MET A CA 1
ATOM 742 C C . MET A 1 93 ? -8.149 -6.742 11.257 1.00 88.81 93 MET A C 1
ATOM 744 O O . MET A 1 93 ? -7.182 -6.862 12.007 1.00 88.81 93 MET A O 1
ATOM 748 N N . LYS A 1 94 ? -9.409 -6.841 11.694 1.00 81.38 94 LYS A N 1
ATOM 749 C CA . LYS A 1 94 ? -9.764 -7.286 13.053 1.00 81.38 94 LYS A CA 1
ATOM 750 C C . LYS A 1 94 ? -9.752 -8.804 13.153 1.00 81.38 94 LYS A C 1
ATOM 752 O O . LYS A 1 94 ? -9.380 -9.280 14.246 1.00 81.38 94 LYS A O 1
#

pLDDT: mean 89.63, std 7.7, range [66.0, 96.38]

Foldseek 3Di:
DDLLVVLLVVLVVVLPDPQAAPVNLVVSLVSLQWDWDDDDAFAKIFTDHPLDDDPGTQIWGRGNDPRRHTDSVSSVVVSVVCVVCVVSSVVVND

Radius of gyration: 12.63 Å; chains: 1; bounding box: 32×22×35 Å